Protein AF-W1F6K5-F1 (afdb_monomer)

Organism: NCBI:txid1432555

Radius of gyration: 27.91 Å; Cα contacts (8 Å, |Δi|>4): 111; chains: 1; bounding box: 57×44×96 Å

Secondary structure (DSSP, 8-state):
---SSSSSSTTTTTGGG-----PPPPEEEEEESSHHHHHHHHHHHHHHHHTT--EEEEEEEESHHHHHHHHHTTS-SB----GGGHHHHTT-TT-HHHHHHHHHHHHHHHHHHHHHHHHHHHTTS--

Solvent-accessible surface area (backbone atoms only — not comparable to full-atom values): 7521 Å² total; per-residue (Å²): 133,90,79,86,73,70,73,70,64,67,61,61,69,68,64,73,72,73,66,79,79,78,72,77,75,58,46,26,38,22,15,33,57,50,72,63,27,42,51,55,25,50,52,54,48,52,58,37,49,75,69,71,43,57,67,39,90,39,55,41,69,26,54,70,70,55,47,53,48,30,44,77,72,64,73,25,75,45,62,80,79,64,76,77,54,49,33,68,76,71,71,44,72,81,39,64,67,59,54,50,51,53,50,52,52,51,51,54,46,47,57,53,51,52,52,47,51,52,57,56,53,57,68,62,69,79,114

pLDDT: mean 80.38, std 17.85, range [43.38, 98.31]

Foldseek 3Di:
DDDPPPVVVPVVVVVVVPDPPPDDDAAEQEFALDPVQQVVSVVVVVVCVVVVGHHDYHYNVHHPVRVVVCCVVVVHVDGDDDPLCVCVVVVVVVPPVSVVVVVVVVVVCCVVVVVVVVVVVVVVVVD

InterPro domains:
  IPR007210 ABC-type glycine betaine transport system, substrate-binding domain [PF04069] (26-103)

Sequence (127 aa):
MPLLKLWAGSLVMLAAVSLPLQAASPVKVGSKIDTEGALLGNIILQVLESHGVPTVNKVQLGTTPVVRGAITSGELDIYPEYTGNGAFFFKDENDAAWKKRAARLRESQKARFGAQQVNLADARACK

Mean predicted aligned error: 13.29 Å

Nearest PDB structures (foldseek):
  4wep-assembly1_A  TM=8.498E-01  e=1.727E-10  Escherichia coli str. K-12 substr. MG1655
  4nd9-assembly1_A  TM=8.733E-01  e=2.274E-07  Agrobacterium fabrum str. C58
  5teu-assembly1_A  TM=7.755E-01  e=5.194E-08  Brucella abortus 2308
  5uve-assembly4_E  TM=7.867E-01  e=2.601E-07  Brucella abortus 2308
  4yrc-assembly1_A  TM=4.752E-01  e=5.054E+00  Trypanosoma cruzi strain CL Brener

Structure (mmCIF, N/CA/C/O backbone):
data_AF-W1F6K5-F1
#
_entry.id   AF-W1F6K5-F1
#
loop_
_atom_site.group_PDB
_atom_site.id
_atom_site.type_symbol
_atom_site.label_atom_id
_atom_site.label_alt_id
_atom_site.label_comp_id
_atom_site.label_asym_id
_atom_site.label_entity_id
_atom_site.label_seq_id
_atom_site.pdbx_PDB_ins_code
_atom_site.Cartn_x
_atom_site.Cartn_y
_atom_site.Cartn_z
_atom_site.occupancy
_atom_site.B_iso_or_equiv
_atom_site.auth_seq_id
_atom_site.auth_comp_id
_atom_site.auth_asym_id
_atom_site.auth_atom_id
_atom_site.pdbx_PDB_model_num
ATOM 1 N N . MET A 1 1 ? -38.769 -28.881 55.343 1.00 46.69 1 MET A N 1
ATOM 2 C CA . MET A 1 1 ? -39.061 -29.144 53.913 1.00 46.69 1 MET A CA 1
ATOM 3 C C . MET A 1 1 ? -38.826 -27.855 53.124 1.00 46.69 1 MET A C 1
ATOM 5 O O . MET A 1 1 ? -39.010 -26.783 53.684 1.00 46.69 1 MET A O 1
ATOM 9 N N . PRO A 1 2 ? -38.269 -27.939 51.911 1.00 49.50 2 PRO A N 1
ATOM 10 C CA . PRO A 1 2 ? -37.233 -27.035 51.415 1.00 49.50 2 PRO A CA 1
ATOM 11 C C . PRO A 1 2 ? -37.802 -25.962 50.477 1.00 49.50 2 PRO A C 1
ATOM 13 O O . PRO A 1 2 ? -37.816 -26.150 49.268 1.00 49.50 2 PRO A O 1
ATOM 16 N N . LEU A 1 3 ? -38.262 -24.828 51.011 1.00 54.72 3 LEU A N 1
ATOM 17 C CA . LEU A 1 3 ? -38.822 -23.746 50.178 1.00 54.72 3 LEU A CA 1
ATOM 18 C C . LEU A 1 3 ? -37.841 -22.608 49.848 1.00 54.72 3 LEU A C 1
ATOM 20 O O . LEU A 1 3 ? -38.162 -21.748 49.037 1.00 54.72 3 LEU A O 1
ATOM 24 N N . LEU A 1 4 ? -36.626 -22.612 50.406 1.00 50.19 4 LEU A N 1
ATOM 25 C CA . LEU A 1 4 ? -35.662 -21.512 50.227 1.00 50.19 4 LEU A CA 1
ATOM 26 C C . LEU A 1 4 ? -34.637 -21.734 49.092 1.00 50.19 4 LEU A C 1
ATOM 28 O O . LEU A 1 4 ? -33.740 -20.922 48.900 1.00 50.19 4 LEU A O 1
ATOM 32 N N . LYS A 1 5 ? -34.739 -22.839 48.339 1.00 50.56 5 LYS A N 1
ATOM 33 C CA . LYS A 1 5 ? -33.747 -23.243 47.316 1.00 50.56 5 LYS A CA 1
ATOM 34 C C . LYS A 1 5 ? -34.153 -22.949 45.864 1.00 50.56 5 LYS A C 1
ATOM 36 O O . LYS A 1 5 ? -33.436 -23.347 44.954 1.00 50.56 5 LYS A O 1
ATOM 41 N N . LEU A 1 6 ? -35.268 -22.250 45.633 1.00 50.34 6 LEU A N 1
ATOM 42 C CA . LEU A 1 6 ? -35.821 -22.031 44.285 1.00 50.34 6 LEU A CA 1
ATOM 43 C C . LEU A 1 6 ? -35.475 -20.674 43.647 1.00 50.34 6 LEU A C 1
ATOM 45 O O . LEU A 1 6 ? -35.648 -20.516 42.445 1.00 50.34 6 LEU A O 1
ATOM 49 N N . TRP A 1 7 ? -34.921 -19.720 44.398 1.00 53.69 7 TRP A N 1
ATOM 50 C CA . TRP A 1 7 ? -34.564 -18.392 43.867 1.00 53.69 7 TRP A CA 1
ATOM 51 C C . TRP A 1 7 ? -33.106 -18.267 43.403 1.00 53.69 7 TRP A C 1
ATOM 53 O O . TRP A 1 7 ? -32.729 -17.257 42.819 1.00 53.69 7 TRP A O 1
ATOM 63 N N . ALA A 1 8 ? -32.280 -19.295 43.614 1.00 53.06 8 ALA A N 1
ATOM 64 C CA . ALA A 1 8 ? -30.884 -19.285 43.171 1.00 53.06 8 ALA A CA 1
ATOM 65 C C . ALA A 1 8 ? -30.717 -19.662 41.685 1.00 53.06 8 ALA A C 1
ATOM 67 O O . ALA A 1 8 ? -29.707 -19.324 41.076 1.00 53.06 8 ALA A O 1
ATOM 68 N N . GLY A 1 9 ? -31.705 -20.340 41.084 1.00 49.53 9 GLY A N 1
ATOM 69 C CA . GLY A 1 9 ? -31.621 -20.809 39.695 1.00 49.53 9 GLY A CA 1
ATOM 70 C C . GLY A 1 9 ? -31.883 -19.724 38.647 1.00 49.53 9 GLY A C 1
ATOM 71 O O . GLY A 1 9 ? -31.315 -19.771 37.560 1.00 49.53 9 GLY A O 1
ATOM 72 N N . SER A 1 10 ? -32.702 -18.716 38.972 1.00 54.66 10 SER A N 1
ATOM 73 C CA . SER A 1 10 ? -33.125 -17.705 37.992 1.00 54.66 10 SER A CA 1
ATOM 74 C C . SER A 1 10 ? -32.089 -16.600 37.759 1.00 54.66 10 SER A C 1
ATOM 76 O O . SER A 1 10 ? -32.118 -15.959 36.713 1.00 54.66 10 SER A O 1
ATOM 78 N N . LEU A 1 11 ? -31.153 -16.387 38.693 1.00 54.28 11 LEU A N 1
ATOM 79 C CA . LEU A 1 11 ? -30.119 -15.352 38.554 1.00 54.28 11 LEU A CA 1
ATOM 80 C C . LEU A 1 11 ? -28.962 -15.786 37.636 1.00 54.28 11 LEU A C 1
ATOM 82 O O . LEU A 1 11 ? -28.303 -14.947 37.031 1.00 54.28 11 LEU A O 1
ATOM 86 N N . VAL A 1 12 ? -28.737 -17.096 37.491 1.00 54.84 12 VAL A N 1
ATOM 87 C CA . VAL A 1 12 ? -27.657 -17.642 36.649 1.00 54.84 12 VAL A CA 1
ATOM 88 C C . VAL A 1 12 ? -28.012 -17.564 35.157 1.00 54.84 12 VAL A C 1
ATOM 90 O O . VAL A 1 12 ? -27.130 -17.368 34.327 1.00 54.84 12 VAL A O 1
ATOM 93 N N . MET A 1 13 ? -29.302 -17.618 34.805 1.00 53.00 13 MET A N 1
ATOM 94 C CA . MET A 1 13 ? -29.772 -17.512 33.413 1.00 53.00 13 MET A CA 1
ATOM 95 C C . MET A 1 13 ? -29.698 -16.086 32.837 1.00 53.00 13 MET A C 1
ATOM 97 O O . MET A 1 13 ? -29.622 -15.930 31.622 1.00 53.00 13 MET A O 1
ATOM 101 N N . LEU A 1 14 ? -29.655 -15.044 33.678 1.00 52.75 14 LEU A N 1
ATOM 102 C CA . LEU A 1 14 ? -29.530 -13.653 33.217 1.00 52.75 14 LEU A CA 1
ATOM 103 C C . LEU A 1 14 ? -28.067 -13.216 32.998 1.00 52.75 14 LEU A C 1
ATOM 105 O O . LEU A 1 14 ? -27.814 -12.226 32.320 1.00 52.75 14 LEU A O 1
ATOM 109 N N . ALA A 1 15 ? -27.094 -13.965 33.528 1.00 55.19 15 ALA A N 1
ATOM 110 C CA . ALA A 1 15 ? -25.668 -13.662 33.378 1.00 55.19 15 ALA A CA 1
ATOM 111 C C . ALA A 1 15 ? -25.054 -14.195 32.065 1.00 55.19 15 ALA A C 1
ATOM 113 O O . ALA A 1 15 ? -23.946 -13.804 31.705 1.00 55.19 15 ALA A O 1
ATOM 114 N N . ALA A 1 16 ? -25.761 -15.061 31.331 1.00 55.44 16 ALA A N 1
ATOM 115 C CA . ALA A 1 16 ? -25.254 -15.690 30.106 1.00 55.44 16 ALA A CA 1
ATOM 116 C C . ALA A 1 16 ? -25.406 -14.828 28.833 1.00 55.44 16 ALA A C 1
ATOM 118 O O . ALA A 1 16 ? -24.920 -15.221 27.775 1.00 55.44 16 ALA A O 1
ATOM 119 N N . VAL A 1 17 ? -26.059 -13.662 28.910 1.00 59.56 17 VAL A N 1
ATOM 120 C CA . VAL A 1 17 ? -26.311 -12.787 27.742 1.00 59.56 17 VAL A CA 1
ATOM 121 C C . VAL A 1 17 ? -25.264 -11.670 27.603 1.00 59.56 17 VAL A C 1
ATOM 123 O O . VAL A 1 17 ? -25.200 -10.997 26.580 1.00 59.56 17 VAL A O 1
ATOM 126 N N . SER A 1 18 ? -24.369 -11.504 28.578 1.00 61.09 18 SER A N 1
ATOM 127 C CA . SER A 1 18 ? -23.339 -10.455 28.568 1.00 61.09 18 SER A CA 1
ATOM 128 C C . SER A 1 18 ? -22.034 -10.907 27.904 1.00 61.09 18 SER A C 1
ATOM 130 O O . SER A 1 18 ? -20.952 -10.679 28.443 1.00 61.09 18 SER A O 1
ATOM 132 N N . LEU A 1 19 ? -22.108 -11.562 26.742 1.00 64.06 19 LEU A N 1
ATOM 133 C CA . LEU A 1 19 ? -20.924 -11.688 25.893 1.00 64.06 19 LEU A CA 1
ATOM 134 C C . LEU A 1 19 ? -20.620 -10.292 25.331 1.00 64.06 19 LEU A C 1
ATOM 136 O O . LEU A 1 19 ? -21.486 -9.723 24.661 1.00 64.06 19 LEU A O 1
ATOM 140 N 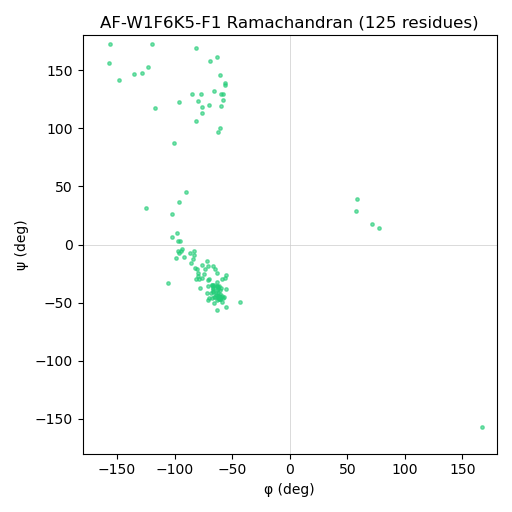N . PRO A 1 20 ? -19.436 -9.705 25.591 1.00 57.72 20 PRO A N 1
ATOM 141 C CA . PRO A 1 20 ? -19.056 -8.481 24.914 1.00 57.72 20 PRO A CA 1
ATOM 142 C C . PRO A 1 20 ? -19.038 -8.780 23.416 1.00 57.72 20 PRO A C 1
ATOM 144 O O . PRO A 1 20 ? -18.305 -9.651 22.947 1.00 57.72 20 PRO A O 1
ATOM 147 N N . LEU A 1 21 ? -19.881 -8.075 22.665 1.00 60.56 21 LEU A N 1
ATOM 148 C CA . LEU A 1 21 ? -19.794 -8.034 21.217 1.00 60.56 21 LEU A CA 1
ATOM 149 C C . LEU A 1 21 ? -18.416 -7.444 20.896 1.00 60.56 21 LEU A C 1
ATOM 151 O O . LEU A 1 21 ? -18.205 -6.243 21.056 1.00 60.56 21 LEU A O 1
ATOM 155 N N . GLN A 1 22 ? -17.452 -8.300 20.553 1.00 60.22 22 GLN A N 1
ATOM 156 C CA . GLN A 1 22 ? -16.100 -7.885 20.202 1.00 60.22 22 GLN A CA 1
ATOM 157 C C . GLN A 1 22 ? -16.210 -7.012 18.946 1.00 60.22 22 GLN A C 1
ATOM 159 O O . GLN A 1 22 ? -16.341 -7.525 17.835 1.00 60.22 22 GLN A O 1
ATOM 164 N N . ALA A 1 23 ? -16.238 -5.689 19.123 1.00 65.75 23 ALA A N 1
ATOM 165 C CA . ALA A 1 23 ? -16.222 -4.759 18.006 1.00 65.75 23 ALA A CA 1
ATOM 166 C C . ALA A 1 23 ? -14.956 -5.041 17.190 1.00 65.75 23 ALA A C 1
ATOM 168 O O . ALA A 1 23 ? -13.854 -5.072 17.743 1.00 65.75 23 ALA A O 1
ATOM 169 N N . ALA A 1 24 ? -15.124 -5.317 15.896 1.00 71.25 24 ALA A N 1
ATOM 170 C CA . ALA A 1 24 ? -14.001 -5.592 15.015 1.00 71.25 24 ALA A CA 1
ATOM 171 C C . ALA A 1 24 ? -13.042 -4.395 15.033 1.00 71.25 24 ALA A C 1
ATOM 173 O O . ALA A 1 24 ? -13.465 -3.248 14.869 1.00 71.25 24 ALA A O 1
ATOM 174 N N . SER A 1 25 ? -11.756 -4.665 15.261 1.00 86.62 25 SER A N 1
ATOM 175 C CA . SER A 1 25 ? -10.723 -3.634 15.227 1.00 86.62 25 SER A CA 1
ATOM 176 C C . SER A 1 25 ? -10.736 -2.922 13.868 1.00 86.62 25 SER A C 1
ATOM 178 O O . SER A 1 25 ? -10.860 -3.599 12.844 1.00 86.62 25 SER A O 1
ATOM 180 N N . PRO A 1 26 ? -10.582 -1.587 13.830 1.00 93.81 26 PRO A N 1
ATOM 181 C CA . PRO A 1 26 ? -10.512 -0.851 12.576 1.00 93.81 26 PRO A CA 1
ATOM 182 C C . PRO A 1 26 ? -9.397 -1.359 11.654 1.00 93.81 26 PRO A C 1
ATOM 184 O O . PRO A 1 26 ? -8.271 -1.585 12.103 1.00 93.81 26 PRO A O 1
ATOM 187 N N . VAL A 1 27 ? -9.698 -1.483 10.362 1.00 96.38 27 VAL A N 1
ATOM 188 C CA . VAL A 1 27 ? -8.758 -1.918 9.322 1.00 96.38 27 VAL A CA 1
ATOM 189 C C . VAL A 1 27 ? -7.802 -0.774 8.980 1.00 96.38 27 VAL A C 1
ATOM 191 O O . VAL A 1 27 ? -8.222 0.279 8.500 1.00 96.38 27 VAL A O 1
ATOM 194 N N . LYS A 1 28 ? -6.498 -0.963 9.192 1.00 97.19 28 LYS A N 1
ATOM 195 C CA . LYS A 1 28 ? -5.455 0.021 8.860 1.00 97.19 28 LYS A CA 1
ATOM 196 C C . LYS A 1 28 ? -5.115 -0.078 7.373 1.00 97.19 28 LYS A C 1
ATOM 198 O O . LYS A 1 28 ? -4.430 -1.013 6.947 1.00 97.19 28 LYS A O 1
ATOM 203 N N . VAL A 1 29 ? -5.573 0.900 6.598 1.00 97.88 29 VAL A N 1
ATOM 204 C CA . VAL A 1 29 ? -5.366 0.974 5.147 1.00 97.88 29 VAL A CA 1
ATOM 205 C C . VAL A 1 29 ? -4.174 1.872 4.849 1.00 97.88 29 VAL A C 1
ATOM 207 O O . VAL A 1 29 ? -4.161 3.036 5.244 1.00 97.88 29 VAL A O 1
ATOM 210 N N . GLY A 1 30 ? -3.179 1.340 4.145 1.00 97.25 30 GLY A N 1
ATOM 211 C CA . GLY A 1 30 ? -1.960 2.059 3.789 1.00 97.25 30 GLY A CA 1
ATOM 212 C C . GLY A 1 30 ? -1.734 2.181 2.291 1.00 97.25 30 GLY A C 1
ATOM 213 O O . GLY A 1 30 ? -2.417 1.562 1.477 1.00 97.25 30 GLY A O 1
ATOM 214 N N . SER A 1 31 ? -0.719 2.960 1.922 1.00 97.31 31 SER A N 1
ATOM 215 C CA . SER A 1 31 ? -0.189 2.992 0.559 1.00 97.31 31 SER A CA 1
ATOM 216 C C . SER A 1 31 ? 1.259 3.463 0.525 1.00 97.31 31 SER A C 1
ATOM 218 O O . SER A 1 31 ? 1.806 3.952 1.518 1.00 97.31 31 SER A O 1
ATOM 220 N N . LYS A 1 32 ? 1.857 3.368 -0.662 1.00 96.25 32 LYS A N 1
ATOM 221 C CA . LYS A 1 32 ? 3.098 4.075 -0.975 1.00 96.25 32 LYS A CA 1
ATOM 222 C C . LYS A 1 32 ? 2.864 5.584 -1.061 1.00 96.25 32 LYS A C 1
ATOM 224 O O . LYS A 1 32 ? 1.731 6.021 -1.265 1.00 96.25 32 LYS A O 1
ATOM 229 N N . ILE A 1 33 ? 3.937 6.356 -0.888 1.00 96.00 33 ILE A N 1
ATOM 230 C CA . ILE A 1 33 ? 3.930 7.830 -0.904 1.00 96.00 33 ILE A CA 1
ATOM 231 C C . ILE A 1 33 ? 3.706 8.436 -2.300 1.00 96.00 33 ILE A C 1
ATOM 233 O O . ILE A 1 33 ? 3.346 9.606 -2.412 1.00 96.00 33 ILE A O 1
ATOM 237 N N . ASP A 1 34 ? 3.915 7.655 -3.360 1.00 95.06 34 ASP A N 1
ATOM 238 C CA . ASP A 1 34 ? 3.689 8.086 -4.739 1.00 95.06 34 ASP A CA 1
ATOM 239 C C . ASP A 1 34 ? 2.212 8.437 -5.024 1.00 95.06 34 ASP A C 1
ATOM 241 O O . ASP A 1 34 ? 1.292 8.087 -4.281 1.00 95.06 34 ASP A O 1
ATOM 245 N N . THR A 1 35 ? 1.980 9.187 -6.106 1.00 96.00 35 THR A N 1
ATOM 246 C CA . THR A 1 35 ? 0.643 9.685 -6.476 1.00 96.00 35 THR A CA 1
ATOM 247 C C . THR A 1 35 ? -0.343 8.552 -6.761 1.00 96.00 35 THR A C 1
ATOM 249 O O . THR A 1 35 ? -1.519 8.657 -6.417 1.00 96.00 35 THR A O 1
ATOM 252 N N . GLU A 1 36 ? 0.123 7.458 -7.366 1.00 96.19 36 GLU A N 1
ATOM 253 C CA . GLU A 1 36 ? -0.716 6.285 -7.617 1.00 96.19 36 GLU A CA 1
ATOM 254 C C . GLU A 1 36 ? -1.092 5.586 -6.307 1.00 96.19 36 GLU A C 1
ATOM 256 O O . GLU A 1 36 ? -2.252 5.238 -6.108 1.00 96.19 36 GLU A O 1
ATOM 261 N N . GLY A 1 37 ? -0.149 5.452 -5.375 1.00 95.00 37 GLY A N 1
ATOM 262 C CA . GLY A 1 37 ? -0.386 4.946 -4.034 1.00 95.00 37 GLY A CA 1
ATOM 263 C C . GLY A 1 37 ? -1.439 5.770 -3.305 1.00 95.00 37 GLY A C 1
ATOM 264 O O . GLY A 1 37 ? -2.369 5.191 -2.747 1.00 95.00 37 GLY A O 1
ATOM 265 N N . ALA A 1 38 ? -1.354 7.100 -3.371 1.00 95.88 38 ALA A N 1
ATOM 266 C CA . ALA A 1 38 ? -2.372 7.987 -2.813 1.00 95.88 38 ALA A CA 1
ATOM 267 C C . ALA A 1 38 ? -3.760 7.725 -3.422 1.00 95.88 38 ALA A C 1
ATOM 269 O O . ALA A 1 38 ? -4.747 7.603 -2.695 1.00 95.88 38 ALA A O 1
ATOM 270 N N . LEU A 1 39 ? -3.841 7.599 -4.750 1.00 97.81 39 LEU A N 1
ATOM 271 C CA . LEU A 1 39 ? -5.091 7.321 -5.456 1.00 97.81 39 LEU A CA 1
ATOM 272 C C . LEU A 1 39 ? -5.677 5.958 -5.060 1.00 97.81 39 LEU A C 1
ATOM 274 O O . LEU A 1 39 ? -6.816 5.880 -4.602 1.00 97.81 39 LEU A O 1
ATOM 278 N N . LEU A 1 40 ? -4.900 4.885 -5.212 1.00 98.00 40 LEU A N 1
ATOM 279 C CA . LEU A 1 40 ? -5.347 3.516 -4.955 1.00 98.00 40 LEU A CA 1
ATOM 280 C C . LEU A 1 40 ? -5.651 3.280 -3.470 1.00 98.00 40 LEU A C 1
ATOM 282 O O . LEU A 1 40 ? -6.619 2.597 -3.146 1.00 98.00 40 LEU A O 1
ATOM 286 N N . GLY A 1 41 ? -4.869 3.875 -2.567 1.00 97.12 41 GLY A N 1
ATOM 287 C CA . GLY A 1 41 ? -5.118 3.824 -1.127 1.00 97.12 41 GLY A CA 1
ATOM 288 C C . GLY A 1 41 ? -6.457 4.459 -0.748 1.00 97.12 41 GLY A C 1
ATOM 289 O O . GLY A 1 41 ? -7.229 3.862 0.001 1.00 97.12 41 GLY A O 1
ATOM 290 N N . ASN A 1 42 ? -6.779 5.623 -1.324 1.00 97.88 42 ASN A N 1
ATOM 291 C CA . ASN A 1 42 ? -8.071 6.279 -1.107 1.00 97.88 42 ASN A CA 1
ATOM 292 C C . ASN A 1 42 ? -9.247 5.498 -1.710 1.00 97.88 42 ASN A C 1
ATOM 294 O O . ASN A 1 42 ? -10.316 5.469 -1.106 1.00 97.88 42 ASN A O 1
ATOM 298 N N . ILE A 1 43 ? -9.061 4.827 -2.852 1.00 98.31 43 ILE A N 1
ATOM 299 C CA . ILE A 1 43 ? -10.089 3.933 -3.410 1.00 98.31 43 ILE A CA 1
ATOM 300 C C . ILE A 1 43 ? -10.403 2.804 -2.421 1.00 98.31 43 ILE A C 1
ATOM 302 O O . ILE A 1 43 ? -11.569 2.539 -2.146 1.00 98.31 43 ILE A O 1
ATOM 306 N N . ILE A 1 44 ? -9.378 2.159 -1.855 1.00 97.75 44 ILE A N 1
ATOM 307 C CA . ILE A 1 44 ? -9.565 1.071 -0.883 1.00 97.75 44 ILE A CA 1
ATOM 308 C C . ILE A 1 44 ? -10.282 1.578 0.374 1.00 97.75 44 ILE A C 1
ATOM 310 O O . ILE A 1 44 ? -11.221 0.928 0.831 1.00 97.75 44 ILE A O 1
ATOM 314 N N . LEU A 1 45 ? -9.879 2.739 0.905 1.00 97.19 45 LEU A N 1
ATOM 315 C CA . LEU A 1 45 ? -10.547 3.374 2.046 1.00 97.19 45 LEU A CA 1
ATOM 316 C C . LEU A 1 45 ? -12.036 3.592 1.782 1.00 97.19 45 LEU A C 1
ATOM 318 O O . LEU A 1 45 ? -12.862 3.104 2.546 1.00 97.19 45 LEU A O 1
ATOM 322 N N . GLN A 1 46 ? -12.372 4.249 0.672 1.00 97.75 46 GLN A N 1
ATOM 323 C CA . GLN A 1 46 ? -13.759 4.567 0.333 1.00 97.75 46 GLN A CA 1
ATOM 324 C C . GLN A 1 46 ? -14.609 3.309 0.141 1.00 97.75 46 GLN A C 1
ATOM 326 O O . GLN A 1 46 ? -15.761 3.280 0.564 1.00 97.75 46 GLN A O 1
ATOM 331 N N . VAL A 1 47 ? -14.048 2.255 -0.458 1.00 98.19 47 VAL A N 1
ATOM 332 C CA . VAL A 1 47 ? -14.749 0.973 -0.623 1.00 98.19 47 VAL A CA 1
ATOM 333 C C . VAL A 1 47 ? -15.007 0.301 0.727 1.00 98.19 47 VAL A C 1
ATOM 335 O O . VAL A 1 47 ? -16.085 -0.249 0.933 1.00 98.19 47 VAL A O 1
ATOM 338 N N . LEU A 1 48 ? -14.053 0.327 1.658 1.00 96.94 48 LEU A N 1
ATOM 339 C CA . LEU A 1 48 ? -14.244 -0.245 2.995 1.00 96.94 48 LEU A CA 1
ATOM 340 C C . LEU A 1 48 ? -15.281 0.553 3.797 1.00 96.94 48 LEU A C 1
ATOM 342 O O . LEU A 1 48 ? -16.213 -0.024 4.362 1.00 96.94 48 LEU A O 1
ATOM 346 N N . GLU A 1 49 ? -15.165 1.879 3.776 1.00 95.88 49 GLU A N 1
ATOM 347 C CA . GLU A 1 49 ? -16.074 2.798 4.462 1.00 95.88 49 GLU A CA 1
ATOM 348 C C . GLU A 1 49 ? -17.503 2.700 3.916 1.00 95.88 49 GLU A C 1
ATOM 350 O O . GLU A 1 49 ? -18.457 2.676 4.695 1.00 95.88 49 GLU A O 1
ATOM 355 N N . SER A 1 50 ? -17.677 2.541 2.597 1.00 97.12 50 SER A N 1
ATOM 356 C CA . SER A 1 50 ? -19.004 2.378 1.989 1.00 97.12 50 SER A CA 1
ATOM 357 C C . SER A 1 50 ? -19.712 1.089 2.415 1.00 97.12 50 SER A C 1
ATOM 359 O O . SER A 1 50 ? -20.931 0.998 2.298 1.00 97.12 50 SER A O 1
ATOM 361 N N . HIS A 1 51 ? -18.966 0.090 2.893 1.00 95.94 51 HIS A N 1
ATOM 362 C CA . HIS A 1 51 ? -19.504 -1.166 3.420 1.00 95.94 51 HIS A CA 1
ATOM 363 C C . HIS A 1 51 ? -19.611 -1.166 4.955 1.00 95.94 51 HIS A C 1
ATOM 365 O O . HIS A 1 51 ? -19.877 -2.209 5.551 1.00 95.94 51 HIS A O 1
ATOM 371 N N . GLY A 1 52 ? -19.412 -0.014 5.608 1.00 93.75 52 GLY A N 1
ATOM 372 C CA . GLY A 1 52 ? -19.497 0.118 7.064 1.00 93.75 52 GLY A CA 1
ATOM 373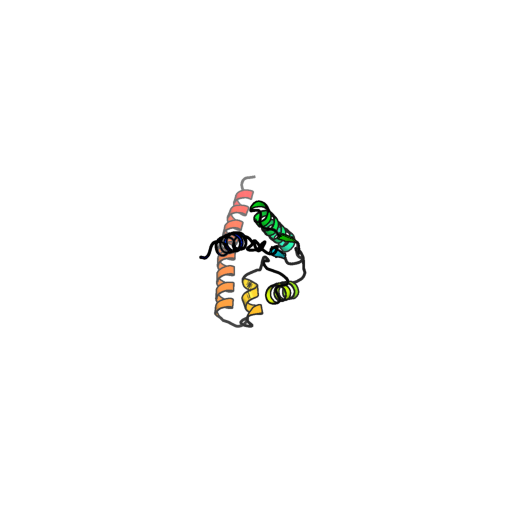 C C . GLY A 1 52 ? -18.334 -0.532 7.816 1.00 93.75 52 GLY A C 1
ATOM 374 O O . GLY A 1 52 ? -18.451 -0.781 9.016 1.00 93.75 52 GLY A O 1
ATOM 375 N N . VAL A 1 53 ? -17.221 -0.826 7.135 1.00 95.12 53 VAL A N 1
ATOM 376 C CA . VAL A 1 53 ? -16.017 -1.347 7.786 1.00 95.12 53 VAL A CA 1
ATOM 377 C C . VAL A 1 53 ? -15.274 -0.176 8.434 1.00 95.12 53 VAL A C 1
ATOM 379 O O . VAL A 1 53 ? -14.925 0.771 7.729 1.00 95.12 53 VAL A O 1
ATOM 382 N N . PRO A 1 54 ? -15.004 -0.206 9.751 1.00 95.19 54 PRO A N 1
ATOM 383 C CA . PRO A 1 54 ? -14.213 0.835 10.392 1.00 95.19 54 PRO A CA 1
ATOM 384 C C . PRO A 1 54 ? -12.778 0.798 9.858 1.00 95.19 54 PRO A C 1
ATOM 386 O O . PRO A 1 54 ? -12.155 -0.263 9.813 1.00 95.19 54 PRO A O 1
ATOM 389 N N . THR A 1 55 ? -12.239 1.952 9.480 1.00 96.62 55 THR A N 1
ATOM 390 C CA . THR A 1 55 ? -10.910 2.090 8.872 1.00 96.62 55 THR A CA 1
ATOM 391 C C . THR A 1 55 ? -10.018 3.042 9.669 1.00 96.62 55 THR A C 1
ATOM 393 O O . THR A 1 55 ? -10.479 3.960 10.346 1.00 96.62 55 THR A O 1
ATOM 396 N N . VAL A 1 56 ? -8.705 2.830 9.583 1.00 97.25 56 VAL A N 1
ATOM 397 C CA . VAL A 1 56 ? -7.677 3.791 9.998 1.00 97.25 56 VAL A CA 1
ATOM 398 C C . VAL A 1 56 ? -6.882 4.166 8.759 1.00 97.25 56 VAL A C 1
ATOM 400 O O . VAL A 1 56 ? -6.235 3.317 8.142 1.00 97.25 56 VAL A O 1
ATOM 403 N N . ASN A 1 57 ? -6.925 5.446 8.402 1.00 97.19 57 ASN A N 1
ATOM 404 C CA . ASN A 1 57 ? -6.221 5.971 7.244 1.00 97.19 57 ASN A CA 1
ATOM 405 C C . ASN A 1 57 ? -4.719 6.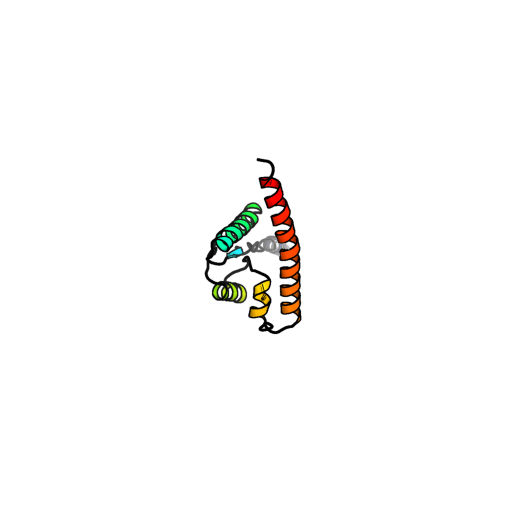122 7.544 1.00 97.19 57 ASN A C 1
ATOM 407 O O . ASN A 1 57 ? -4.313 6.950 8.358 1.00 97.19 57 ASN A O 1
ATOM 411 N N . LYS A 1 58 ? -3.901 5.314 6.866 1.00 96.94 58 LYS A N 1
ATOM 412 C CA . LYS A 1 58 ? -2.433 5.392 6.821 1.00 96.94 58 LYS A CA 1
ATOM 413 C C . LYS A 1 58 ? -1.931 5.494 5.373 1.00 96.94 58 LYS A C 1
ATOM 415 O O . LYS A 1 58 ? -0.874 4.962 5.028 1.00 96.94 58 LYS A O 1
ATOM 420 N N . VAL A 1 59 ? -2.712 6.117 4.49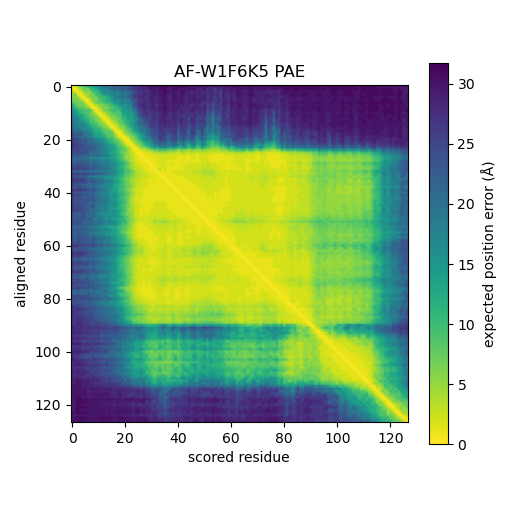3 1.00 96.38 59 VAL A N 1
ATOM 421 C CA . VAL A 1 59 ? -2.336 6.351 3.092 1.00 96.38 59 VAL A CA 1
ATOM 422 C C . VAL A 1 59 ? -1.069 7.212 3.029 1.00 96.38 59 VAL A C 1
ATOM 424 O O . VAL A 1 59 ? -0.829 8.059 3.884 1.00 96.38 59 VAL A O 1
ATOM 427 N N . GLN A 1 60 ? -0.234 6.951 2.024 1.00 95.06 60 GLN A N 1
ATOM 428 C CA . GLN A 1 60 ? 1.077 7.568 1.806 1.00 95.06 60 GLN A CA 1
ATOM 429 C C . GLN A 1 60 ? 2.070 7.382 2.966 1.00 95.06 60 GLN A C 1
ATOM 431 O O . GLN A 1 60 ? 2.869 8.267 3.260 1.00 95.06 60 GLN A O 1
ATOM 436 N N . LEU A 1 61 ? 2.074 6.196 3.586 1.00 94.81 61 LEU A N 1
ATOM 437 C CA . LEU A 1 61 ? 2.926 5.878 4.738 1.00 94.81 61 LEU A CA 1
ATOM 438 C C . LEU A 1 61 ? 4.432 5.973 4.433 1.00 94.81 61 LEU A C 1
ATOM 440 O O . LEU A 1 61 ? 5.216 6.348 5.301 1.00 94.81 61 LEU A O 1
ATOM 444 N N . GLY A 1 62 ? 4.861 5.605 3.222 1.00 94.19 62 GLY A N 1
ATOM 445 C CA . GLY A 1 62 ? 6.277 5.660 2.861 1.00 94.19 62 GLY A CA 1
ATOM 446 C C . GLY A 1 62 ? 6.631 4.930 1.570 1.00 94.19 62 GLY A C 1
ATOM 447 O O . GLY A 1 62 ? 5.798 4.725 0.690 1.00 94.19 62 GLY A O 1
ATOM 448 N N . THR A 1 63 ? 7.899 4.549 1.437 1.00 94.19 63 THR A N 1
ATOM 449 C CA . THR A 1 63 ? 8.406 3.770 0.297 1.00 94.19 63 THR A CA 1
ATOM 450 C C . THR A 1 63 ? 8.121 2.272 0.469 1.00 94.19 63 THR A C 1
ATOM 452 O O . THR A 1 63 ? 7.754 1.816 1.551 1.00 94.19 63 THR A O 1
ATOM 455 N N . THR A 1 64 ? 8.325 1.476 -0.587 1.00 92.06 64 THR A N 1
ATOM 456 C CA . THR A 1 64 ? 8.114 0.014 -0.580 1.00 92.06 64 THR A CA 1
ATOM 457 C C . THR A 1 64 ? 8.648 -0.717 0.671 1.00 92.06 64 THR A C 1
ATOM 459 O O . THR A 1 64 ? 7.871 -1.468 1.256 1.00 92.06 64 THR A O 1
ATOM 462 N N . PRO A 1 65 ? 9.903 -0.531 1.141 1.00 93.25 65 PRO A N 1
ATOM 463 C CA . PRO A 1 65 ? 10.390 -1.236 2.333 1.00 93.25 65 PRO A CA 1
ATOM 464 C C . PRO A 1 65 ? 9.667 -0.827 3.623 1.00 93.25 65 PRO A C 1
ATOM 466 O O . PRO A 1 65 ? 9.427 -1.682 4.471 1.00 93.25 65 PRO A O 1
ATOM 469 N N . VAL A 1 66 ? 9.275 0.445 3.756 1.00 94.69 66 VAL A N 1
ATOM 470 C CA . VAL A 1 66 ? 8.528 0.947 4.923 1.00 94.69 66 VAL A CA 1
ATOM 471 C C . VAL A 1 66 ? 7.151 0.296 4.979 1.00 94.69 66 VAL A C 1
ATOM 473 O O . VAL A 1 66 ? 6.771 -0.284 5.993 1.00 94.69 66 VAL A O 1
ATOM 476 N N . VAL A 1 67 ? 6.425 0.328 3.860 1.00 95.25 67 VAL A N 1
ATOM 477 C CA . VAL A 1 67 ? 5.072 -0.236 3.772 1.00 95.25 67 VAL A CA 1
ATOM 478 C C . VAL A 1 67 ? 5.102 -1.761 3.911 1.00 95.25 67 VAL A C 1
ATOM 480 O O . VAL A 1 67 ? 4.260 -2.335 4.601 1.00 95.25 67 VAL A O 1
ATOM 483 N N . ARG A 1 68 ? 6.112 -2.425 3.328 1.00 95.12 68 ARG A N 1
ATOM 484 C CA . ARG A 1 68 ? 6.309 -3.871 3.475 1.00 95.12 68 ARG A CA 1
ATOM 485 C C . ARG A 1 68 ? 6.601 -4.259 4.924 1.00 95.12 68 ARG A C 1
ATOM 487 O O . ARG A 1 68 ? 6.023 -5.228 5.402 1.00 95.12 68 ARG A O 1
ATOM 494 N N . GLY A 1 69 ? 7.455 -3.502 5.614 1.00 95.81 69 GLY A N 1
ATOM 495 C CA . GLY A 1 69 ? 7.719 -3.692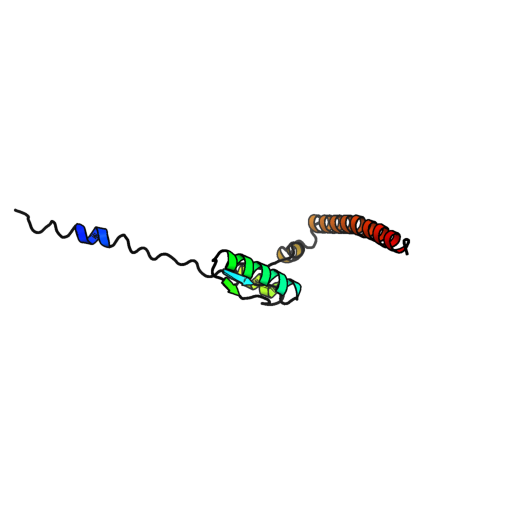 7.039 1.00 95.81 69 GLY A CA 1
ATOM 496 C C . GLY A 1 69 ? 6.443 -3.548 7.867 1.00 95.81 69 GLY A C 1
ATOM 497 O O . GLY A 1 69 ? 6.106 -4.458 8.623 1.00 95.81 69 GLY A O 1
ATOM 498 N N . ALA A 1 70 ? 5.689 -2.471 7.632 1.00 96.31 70 ALA A N 1
ATOM 499 C CA . ALA A 1 70 ? 4.459 -2.162 8.354 1.00 96.31 70 ALA A CA 1
ATOM 500 C C . ALA A 1 70 ? 3.370 -3.238 8.202 1.00 96.31 70 ALA A C 1
ATOM 502 O O . ALA A 1 70 ? 2.700 -3.562 9.180 1.00 96.31 70 ALA A O 1
ATOM 503 N N . ILE A 1 71 ? 3.192 -3.839 7.017 1.00 96.31 71 ILE A N 1
ATOM 504 C CA . ILE A 1 71 ? 2.227 -4.946 6.881 1.00 96.31 71 ILE A CA 1
ATOM 505 C C . ILE A 1 71 ? 2.716 -6.222 7.581 1.00 96.31 71 ILE A C 1
ATOM 507 O O . ILE A 1 71 ? 1.921 -6.943 8.174 1.00 96.31 71 ILE A O 1
ATOM 511 N N . THR A 1 72 ? 4.023 -6.508 7.560 1.00 95.31 72 THR A N 1
ATOM 512 C CA . THR A 1 72 ? 4.569 -7.713 8.210 1.00 95.31 72 THR A CA 1
ATOM 513 C C . THR A 1 72 ? 4.627 -7.604 9.733 1.00 95.31 72 THR A C 1
ATOM 515 O O . THR A 1 72 ? 4.572 -8.629 10.406 1.00 95.31 72 THR A O 1
ATOM 518 N N . SER A 1 73 ? 4.712 -6.387 10.281 1.00 96.56 73 SER A N 1
ATOM 519 C CA . SER A 1 73 ? 4.657 -6.125 11.725 1.00 96.56 73 SER A CA 1
ATOM 520 C C . SER A 1 73 ? 3.231 -5.974 12.264 1.00 96.56 73 SER A C 1
ATOM 522 O O . SER A 1 73 ? 3.046 -5.874 13.475 1.00 96.56 73 SER A O 1
ATOM 524 N N . GLY A 1 74 ? 2.218 -5.947 11.390 1.00 94.44 74 GLY A N 1
ATOM 525 C CA . GLY A 1 74 ? 0.827 -5.699 11.769 1.00 94.44 74 GLY A CA 1
ATOM 526 C C . GLY A 1 74 ? 0.507 -4.224 12.033 1.00 94.44 74 GLY A C 1
ATOM 527 O O . GLY A 1 74 ? -0.542 -3.917 12.591 1.00 94.44 74 GLY A O 1
ATOM 528 N N . GLU A 1 75 ? 1.360 -3.280 11.637 1.00 95.06 75 GLU A N 1
ATOM 529 C CA . GLU A 1 75 ? 1.044 -1.844 11.659 1.00 95.06 75 GLU A CA 1
ATOM 530 C C . GLU A 1 75 ? 0.122 -1.403 10.509 1.00 95.06 75 GLU A C 1
ATOM 532 O O . GLU A 1 75 ? -0.499 -0.335 10.599 1.00 95.06 75 GLU A O 1
ATOM 537 N N . LEU A 1 76 ? 0.020 -2.221 9.459 1.00 96.12 76 LEU A N 1
ATOM 538 C CA . LEU A 1 76 ? -0.925 -2.127 8.347 1.00 96.12 76 LEU A CA 1
ATOM 539 C C . LEU A 1 76 ? -1.641 -3.462 8.157 1.00 96.12 76 LEU A C 1
ATOM 541 O O . LEU A 1 76 ? -1.032 -4.512 8.340 1.00 96.12 76 LEU A O 1
ATOM 545 N N . ASP A 1 77 ? -2.897 -3.407 7.721 1.00 96.75 77 ASP A N 1
ATOM 546 C CA . ASP A 1 77 ? -3.672 -4.612 7.403 1.00 96.75 77 ASP A CA 1
ATOM 547 C C . ASP A 1 77 ? -3.817 -4.803 5.886 1.00 96.75 77 ASP A C 1
ATOM 549 O O . ASP A 1 77 ? -3.834 -5.931 5.397 1.00 96.75 77 ASP A O 1
ATOM 553 N N . ILE A 1 78 ? -3.888 -3.709 5.118 1.00 97.06 78 ILE A N 1
ATOM 554 C CA . ILE A 1 78 ? -4.044 -3.752 3.659 1.00 97.06 78 ILE A CA 1
ATOM 555 C C . ILE A 1 78 ? -3.354 -2.564 2.982 1.00 97.06 78 ILE A C 1
ATOM 557 O O . ILE A 1 78 ? -3.383 -1.443 3.489 1.00 97.06 78 ILE A O 1
ATOM 561 N N . TYR A 1 79 ? -2.732 -2.804 1.824 1.00 97.25 79 TYR A N 1
ATOM 562 C CA . TYR A 1 79 ? -2.185 -1.764 0.949 1.00 97.25 79 TYR A CA 1
ATOM 563 C C . TYR A 1 79 ? -2.054 -2.270 -0.504 1.00 97.25 79 TYR A C 1
ATOM 565 O O . TYR A 1 79 ? -1.944 -3.482 -0.716 1.00 97.25 79 TYR A O 1
ATOM 573 N N . PRO A 1 80 ? -2.047 -1.379 -1.513 1.00 96.88 80 PRO A N 1
ATOM 574 C CA . PRO A 1 80 ? -1.811 -1.756 -2.904 1.00 96.88 80 PRO A CA 1
ATOM 575 C C . PRO A 1 80 ? -0.319 -2.020 -3.177 1.00 96.88 80 PRO A C 1
ATOM 577 O O . PRO A 1 80 ? 0.537 -1.182 -2.884 1.00 96.88 80 PRO A O 1
ATOM 580 N N . GLU A 1 81 ? -0.001 -3.168 -3.787 1.00 95.50 81 GLU A N 1
ATOM 581 C CA . GLU A 1 81 ? 1.369 -3.557 -4.148 1.00 95.50 81 GLU A CA 1
ATOM 582 C C . GLU A 1 81 ? 1.456 -4.128 -5.568 1.00 95.50 81 GLU A C 1
ATOM 584 O O . GLU A 1 81 ? 0.556 -4.819 -6.049 1.00 95.50 81 GLU A O 1
ATOM 589 N N . TYR A 1 82 ? 2.584 -3.882 -6.231 1.00 93.31 82 TYR A N 1
ATOM 590 C CA . TYR A 1 82 ? 2.860 -4.399 -7.562 1.00 93.31 82 TYR A CA 1
ATOM 591 C C . TYR A 1 82 ? 3.438 -5.805 -7.492 1.00 93.31 82 TYR A C 1
ATOM 593 O O . TYR A 1 82 ? 4.465 -6.050 -6.859 1.00 93.31 82 TYR A O 1
ATOM 601 N N . THR A 1 83 ? 2.853 -6.719 -8.263 1.00 89.19 83 THR A N 1
ATOM 602 C CA . THR A 1 83 ? 3.283 -8.124 -8.331 1.00 89.19 83 THR A CA 1
ATOM 603 C C . THR A 1 83 ? 4.759 -8.295 -8.702 1.00 89.19 83 THR A C 1
ATOM 605 O O . THR A 1 83 ? 5.382 -9.268 -8.293 1.00 89.19 83 THR A O 1
ATOM 608 N N . GLY A 1 84 ? 5.334 -7.355 -9.466 1.00 85.62 84 GLY A N 1
ATOM 609 C CA . GLY A 1 84 ? 6.750 -7.377 -9.847 1.00 85.62 84 GLY A CA 1
ATOM 610 C C . GLY A 1 84 ? 7.711 -7.264 -8.659 1.00 85.62 84 GLY A C 1
ATOM 611 O O . GLY A 1 84 ? 8.820 -7.786 -8.735 1.00 85.62 84 GLY A O 1
ATOM 612 N N . ASN A 1 85 ? 7.274 -6.672 -7.542 1.00 86.69 85 ASN A N 1
ATOM 613 C CA . ASN A 1 85 ? 8.097 -6.573 -6.338 1.00 86.69 85 ASN A CA 1
ATOM 614 C C . ASN A 1 85 ? 8.279 -7.914 -5.613 1.00 86.69 85 ASN A C 1
ATOM 616 O O . ASN A 1 85 ? 9.185 -8.043 -4.792 1.00 86.69 85 ASN A O 1
ATOM 620 N N . GLY A 1 86 ? 7.480 -8.933 -5.956 1.00 85.88 86 GLY A N 1
ATOM 621 C CA . GLY A 1 86 ? 7.627 -10.282 -5.410 1.00 85.88 86 GLY A CA 1
ATOM 622 C C . GLY A 1 86 ? 9.030 -10.860 -5.611 1.00 85.88 86 GLY A C 1
ATOM 623 O O . GLY A 1 86 ? 9.570 -11.458 -4.686 1.00 85.88 86 GLY A O 1
ATOM 624 N N . ALA A 1 87 ? 9.664 -10.605 -6.760 1.00 85.06 87 ALA A N 1
ATOM 625 C CA . ALA A 1 87 ? 11.019 -11.087 -7.035 1.00 85.06 87 ALA A CA 1
ATOM 626 C C . ALA A 1 87 ? 12.054 -10.571 -6.013 1.00 85.06 87 ALA A C 1
ATOM 628 O O . ALA A 1 87 ? 12.925 -11.326 -5.587 1.00 85.06 87 ALA A O 1
ATOM 629 N N . PHE A 1 88 ? 11.914 -9.317 -5.566 1.00 85.12 88 PHE A N 1
ATOM 630 C CA . PHE A 1 88 ? 12.800 -8.707 -4.569 1.00 85.12 88 PHE A CA 1
ATOM 631 C C . PHE A 1 88 ? 12.474 -9.169 -3.145 1.00 85.12 88 PHE A C 1
ATOM 633 O O . PHE A 1 88 ? 13.376 -9.399 -2.343 1.00 85.12 88 PHE A O 1
ATOM 640 N N . PHE A 1 89 ? 11.190 -9.345 -2.815 1.00 85.75 89 PHE A N 1
ATOM 641 C CA . PHE A 1 89 ? 10.781 -9.781 -1.474 1.00 85.75 89 PHE A CA 1
ATOM 642 C C . PHE A 1 89 ? 11.227 -11.206 -1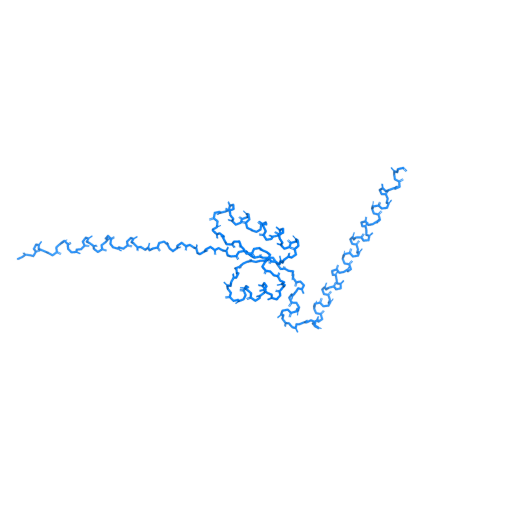.147 1.00 85.75 89 PHE A C 1
ATOM 644 O O . PHE A 1 89 ? 11.580 -11.481 -0.001 1.00 85.75 89 PHE A O 1
ATOM 651 N N . PHE A 1 90 ? 11.223 -12.095 -2.140 1.00 84.25 90 PHE A N 1
ATOM 652 C CA . PHE A 1 90 ? 11.595 -13.500 -1.966 1.00 84.25 90 PHE A CA 1
ATOM 653 C C . PHE A 1 90 ? 13.049 -13.803 -2.356 1.00 84.25 90 PHE A C 1
ATOM 655 O O . PHE A 1 90 ? 13.478 -14.940 -2.230 1.00 84.25 90 PHE A O 1
ATOM 662 N N . LYS A 1 91 ? 13.837 -12.782 -2.738 1.00 76.44 91 LYS A N 1
ATOM 663 C CA . LYS A 1 91 ? 15.247 -12.908 -3.164 1.00 76.44 91 LYS A CA 1
ATOM 664 C C . LYS A 1 91 ? 15.454 -13.850 -4.362 1.00 76.44 91 LYS A C 1
ATOM 666 O O . LYS A 1 91 ? 16.541 -14.388 -4.555 1.00 76.44 91 LYS A O 1
ATOM 671 N N . ASP A 1 92 ? 14.437 -13.963 -5.211 1.00 72.62 92 ASP A N 1
ATOM 672 C CA . ASP A 1 92 ? 14.408 -14.830 -6.394 1.00 72.62 92 ASP A CA 1
ATOM 673 C C . ASP A 1 92 ? 14.644 -14.037 -7.691 1.00 72.62 92 ASP A C 1
ATOM 675 O O . ASP A 1 92 ? 14.212 -14.422 -8.774 1.00 72.62 92 ASP A O 1
ATOM 679 N N . GLU A 1 93 ? 15.335 -12.900 -7.618 1.00 64.94 93 GLU A N 1
ATOM 680 C CA . GLU A 1 93 ? 15.540 -11.966 -8.741 1.00 64.94 93 GLU A CA 1
ATOM 681 C C . GLU A 1 93 ? 16.171 -12.628 -9.981 1.00 64.94 93 GLU A C 1
ATOM 683 O O . GLU A 1 93 ? 15.970 -12.200 -11.123 1.00 64.94 93 GLU A O 1
ATOM 688 N N . ASN A 1 94 ? 16.929 -13.703 -9.759 1.00 67.31 94 ASN A N 1
ATOM 689 C CA . ASN A 1 94 ? 17.597 -14.461 -10.806 1.00 67.31 94 ASN A CA 1
ATOM 690 C C . ASN A 1 94 ? 16.808 -15.660 -11.332 1.00 67.31 94 ASN A C 1
ATOM 692 O O . ASN A 1 94 ? 17.260 -16.265 -12.309 1.00 67.31 94 ASN A O 1
ATOM 696 N N . ASP A 1 95 ? 15.641 -15.956 -10.759 1.00 79.12 95 ASP A N 1
ATOM 697 C CA . ASP A 1 95 ? 14.782 -17.047 -11.201 1.00 79.12 95 ASP A CA 1
ATOM 698 C C . ASP A 1 95 ? 14.360 -16.840 -12.668 1.00 79.12 95 ASP A C 1
ATOM 700 O O . ASP A 1 95 ? 13.881 -15.779 -13.100 1.00 79.12 95 ASP A O 1
ATOM 704 N N . ALA A 1 96 ? 14.552 -17.890 -13.464 1.00 81.31 96 ALA A N 1
ATOM 705 C CA . ALA A 1 96 ? 14.184 -17.924 -14.869 1.00 81.31 96 ALA A CA 1
ATOM 706 C C . ALA A 1 96 ? 12.678 -17.681 -15.091 1.00 81.31 96 ALA A C 1
ATOM 708 O O . ALA A 1 96 ? 12.297 -17.121 -16.123 1.00 81.31 96 ALA A O 1
ATOM 709 N N . ALA A 1 97 ? 11.819 -18.051 -14.139 1.00 82.81 97 ALA A N 1
ATOM 710 C CA . ALA A 1 97 ? 10.380 -17.831 -14.176 1.00 82.81 97 ALA A CA 1
ATOM 711 C C . ALA A 1 97 ? 10.035 -16.335 -14.198 1.00 82.81 97 ALA A C 1
ATOM 713 O O . ALA A 1 97 ? 9.246 -15.905 -15.051 1.00 82.81 97 ALA A O 1
ATOM 714 N N . TRP A 1 98 ? 10.675 -15.524 -13.347 1.00 80.94 98 TRP A N 1
ATOM 715 C CA . TRP A 1 98 ? 10.481 -14.071 -13.334 1.00 80.94 98 TRP A CA 1
ATOM 716 C C . TRP A 1 98 ? 10.964 -13.430 -14.634 1.00 80.94 98 TRP A C 1
ATOM 718 O O . TRP A 1 98 ? 10.225 -12.661 -15.257 1.00 80.94 98 TRP A O 1
ATOM 728 N N . LYS A 1 99 ? 12.153 -13.819 -15.115 1.00 79.50 99 LYS A N 1
ATOM 729 C CA . LYS A 1 99 ? 12.719 -13.321 -16.383 1.00 79.50 99 LYS A CA 1
ATOM 730 C C . LYS A 1 99 ? 11.835 -13.676 -17.584 1.00 79.50 99 LYS A C 1
ATOM 732 O O . LYS A 1 99 ? 11.524 -12.808 -18.403 1.00 79.50 99 LYS A O 1
ATOM 737 N N . LYS A 1 100 ? 11.355 -14.922 -17.663 1.00 85.19 100 LYS A N 1
ATOM 738 C CA . LYS A 1 100 ? 10.449 -15.398 -18.723 1.00 85.19 100 LYS A CA 1
ATOM 739 C C . LYS A 1 100 ? 9.106 -14.672 -18.690 1.00 85.19 100 LYS A C 1
ATOM 741 O O . LYS A 1 100 ? 8.586 -14.302 -19.746 1.00 85.19 100 LYS A O 1
ATOM 746 N N . ARG A 1 101 ? 8.544 -14.440 -17.499 1.00 84.75 101 ARG A N 1
ATOM 747 C CA . ARG A 1 101 ? 7.291 -13.690 -17.348 1.00 84.75 101 ARG A CA 1
ATOM 748 C C . ARG A 1 101 ? 7.457 -12.231 -17.760 1.00 84.75 101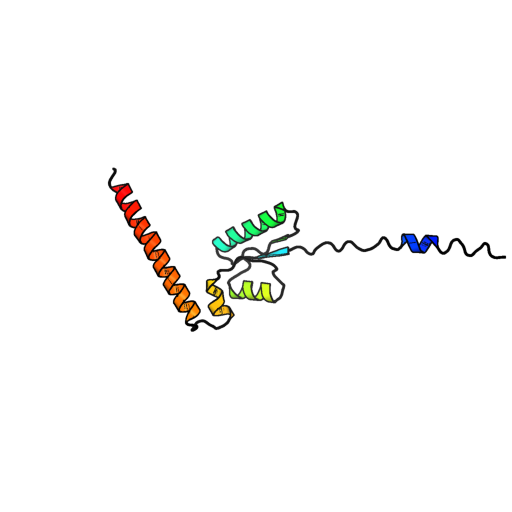 ARG A C 1
ATOM 750 O O . ARG A 1 101 ? 6.638 -11.743 -18.534 1.00 84.75 101 ARG A O 1
ATOM 757 N N . ALA A 1 102 ? 8.529 -11.571 -17.329 1.00 83.44 102 ALA A N 1
ATOM 758 C CA . ALA A 1 102 ? 8.837 -10.202 -17.733 1.00 83.44 102 ALA A CA 1
ATOM 759 C C . ALA A 1 102 ? 9.026 -10.077 -19.256 1.00 83.44 102 ALA A C 1
ATOM 761 O O . ALA A 1 102 ? 8.483 -9.159 -19.869 1.00 83.44 102 ALA A O 1
ATOM 762 N N . ALA A 1 103 ? 9.729 -11.024 -19.888 1.00 84.81 103 ALA A N 1
ATOM 763 C CA . ALA A 1 103 ? 9.894 -11.055 -21.341 1.00 84.81 103 ALA A CA 1
ATOM 764 C C . ALA A 1 103 ? 8.551 -11.207 -22.072 1.00 84.81 103 ALA A C 1
ATOM 766 O O . ALA A 1 103 ? 8.252 -10.433 -22.977 1.00 84.81 103 ALA A O 1
ATOM 767 N N . ARG A 1 104 ? 7.698 -12.143 -21.637 1.00 85.94 104 ARG A N 1
ATOM 768 C CA . ARG A 1 104 ? 6.367 -12.346 -22.231 1.00 85.94 104 ARG A CA 1
ATOM 769 C C . ARG A 1 104 ? 5.466 -11.120 -22.081 1.00 85.94 104 ARG A C 1
ATOM 771 O O . ARG A 1 104 ? 4.768 -10.769 -23.028 1.00 85.94 104 ARG A O 1
ATOM 778 N N . LEU A 1 105 ? 5.486 -10.468 -20.917 1.00 85.56 105 LEU A N 1
ATOM 779 C CA . LEU A 1 105 ? 4.737 -9.230 -20.693 1.00 85.56 105 LEU A CA 1
ATOM 780 C C . LEU A 1 105 ? 5.215 -8.131 -21.644 1.00 85.56 105 LEU A C 1
ATOM 782 O O . LEU A 1 105 ? 4.385 -7.517 -22.311 1.00 85.56 105 LEU A O 1
ATOM 786 N N . ARG A 1 106 ? 6.533 -7.958 -21.788 1.00 83.06 1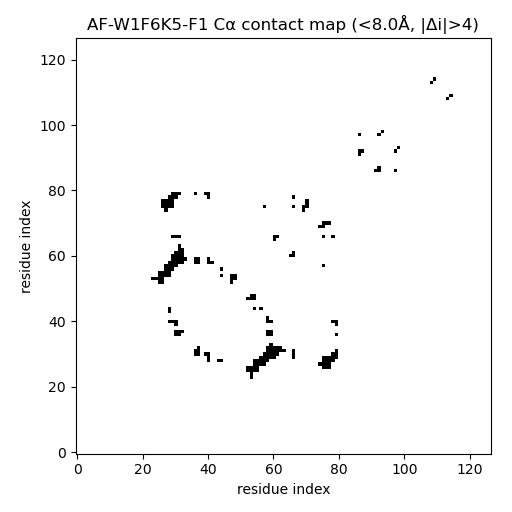06 ARG A N 1
ATOM 787 C CA . ARG A 1 106 ? 7.119 -6.975 -22.704 1.00 83.06 106 ARG A CA 1
ATOM 788 C C . ARG A 1 106 ? 6.709 -7.219 -24.154 1.00 83.06 106 ARG A C 1
ATOM 790 O O . ARG A 1 106 ? 6.308 -6.277 -24.825 1.00 83.06 106 ARG A O 1
ATOM 797 N N . GLU A 1 107 ? 6.754 -8.461 -24.625 1.00 86.88 107 GLU A N 1
ATOM 798 C CA . GLU A 1 107 ? 6.326 -8.786 -25.991 1.00 86.88 107 GLU A CA 1
ATOM 799 C C . GLU A 1 107 ? 4.817 -8.578 -26.185 1.00 86.88 107 GLU A C 1
ATOM 801 O O . GLU A 1 107 ? 4.406 -7.985 -27.178 1.00 86.88 107 GLU A O 1
ATOM 806 N N . SER A 1 108 ? 3.981 -8.943 -25.204 1.00 85.00 108 SER A N 1
ATOM 807 C CA . SER A 1 108 ? 2.535 -8.667 -25.268 1.00 85.00 108 SER A CA 1
ATOM 808 C C . SER A 1 108 ? 2.217 -7.167 -25.287 1.00 85.00 108 SER A C 1
ATOM 810 O O . SER A 1 108 ? 1.303 -6.731 -25.986 1.00 85.00 108 SER A O 1
ATOM 812 N N . GLN A 1 109 ? 2.997 -6.363 -24.557 1.00 84.06 109 GLN A N 1
ATOM 813 C CA . GLN A 1 109 ? 2.878 -4.910 -24.548 1.00 84.06 109 GLN A CA 1
ATOM 814 C C . GLN A 1 109 ? 3.338 -4.322 -25.878 1.00 84.06 109 GLN A C 1
ATOM 816 O O . GLN A 1 109 ? 2.616 -3.512 -26.444 1.00 84.06 109 GLN A O 1
ATOM 821 N N . LYS A 1 110 ? 4.482 -4.758 -26.420 1.00 84.06 110 LYS A N 1
ATOM 822 C CA . LYS A 1 110 ? 4.946 -4.335 -27.748 1.00 84.06 110 LYS A CA 1
ATOM 823 C C . LYS A 1 110 ? 3.935 -4.674 -28.835 1.00 84.06 110 LYS A C 1
ATOM 825 O O . LYS A 1 110 ? 3.641 -3.816 -29.653 1.00 84.06 110 LYS A O 1
ATOM 830 N N . ALA A 1 111 ? 3.368 -5.878 -28.823 1.00 85.81 111 ALA A N 1
ATOM 831 C CA . ALA A 1 111 ? 2.341 -6.266 -29.782 1.00 85.81 111 ALA A CA 1
ATOM 832 C C . ALA A 1 111 ? 1.094 -5.374 -29.657 1.00 85.81 111 ALA A C 1
ATOM 834 O O . ALA A 1 111 ? 0.593 -4.872 -30.658 1.00 85.81 111 ALA A O 1
ATOM 835 N N . ARG A 1 112 ? 0.625 -5.119 -28.427 1.00 79.94 112 ARG A N 1
ATOM 836 C CA . ARG A 1 112 ? -0.583 -4.320 -28.185 1.00 79.94 112 ARG A CA 1
ATOM 837 C C . ARG A 1 112 ? -0.389 -2.833 -28.479 1.00 79.94 112 ARG A C 1
ATOM 839 O O . ARG A 1 112 ? -1.212 -2.238 -29.163 1.00 79.94 112 ARG A O 1
ATOM 846 N N . PHE A 1 113 ? 0.688 -2.235 -27.984 1.00 77.12 113 PHE A N 1
ATOM 847 C CA . PHE A 1 113 ? 0.961 -0.808 -28.156 1.00 77.12 113 PHE A CA 1
ATOM 848 C C . PHE A 1 113 ? 1.587 -0.486 -29.512 1.00 77.12 113 PHE A C 1
ATOM 850 O O . PHE A 1 113 ? 1.303 0.572 -30.060 1.00 77.12 113 PHE A O 1
ATOM 857 N N . GLY A 1 114 ? 2.351 -1.411 -30.095 1.00 66.44 114 GLY A N 1
ATOM 858 C CA . GLY A 1 114 ? 2.784 -1.334 -31.488 1.00 66.44 114 GLY A CA 1
ATOM 859 C C . GLY A 1 114 ? 1.585 -1.327 -32.431 1.00 66.44 114 GLY A C 1
ATOM 860 O O . GLY A 1 114 ? 1.487 -0.429 -33.256 1.00 66.44 114 GLY A O 1
ATOM 861 N N . ALA A 1 115 ? 0.611 -2.226 -32.239 1.00 58.44 115 ALA A N 1
ATOM 862 C CA . ALA A 1 115 ? -0.647 -2.210 -32.993 1.00 58.44 115 ALA A CA 1
ATOM 863 C C . ALA A 1 115 ? -1.484 -0.942 -32.737 1.00 58.44 115 ALA A C 1
ATOM 865 O O . ALA A 1 115 ? -2.107 -0.403 -33.649 1.00 58.44 115 ALA A O 1
ATOM 866 N N . GLN A 1 116 ? -1.473 -0.419 -31.508 1.00 57.94 116 GLN A N 1
ATOM 867 C CA . GLN A 1 116 ? -2.190 0.811 -31.175 1.00 57.94 116 GLN A CA 1
ATOM 868 C C . GLN A 1 116 ? -1.556 2.064 -31.798 1.00 57.94 116 GLN A C 1
ATOM 870 O O . GLN A 1 116 ? -2.273 3.009 -32.125 1.00 57.94 116 GLN A O 1
ATOM 875 N N . GLN A 1 117 ? -0.238 2.071 -32.009 1.00 53.47 117 GLN A N 1
ATOM 876 C CA . GLN A 1 117 ? 0.454 3.159 -32.694 1.00 53.47 117 GLN A CA 1
ATOM 877 C C . GLN A 1 117 ? 0.141 3.179 -34.200 1.00 53.47 117 GLN A C 1
ATOM 879 O O . GLN A 1 117 ? 0.048 4.268 -34.762 1.00 53.47 117 GLN A O 1
ATOM 884 N N . VAL A 1 118 ? -0.123 2.017 -34.819 1.00 52.25 118 VAL A N 1
ATOM 885 C CA . VAL A 1 118 ? -0.662 1.940 -36.194 1.00 52.25 118 VAL A CA 1
ATOM 886 C C . VAL A 1 118 ? -2.059 2.577 -36.254 1.00 52.25 118 VAL A C 1
ATOM 888 O O . VAL A 1 118 ? -2.275 3.499 -37.033 1.00 52.25 118 VAL A O 1
ATOM 891 N N . ASN A 1 119 ? -2.958 2.233 -35.322 1.00 53.97 119 ASN A N 1
ATOM 892 C CA . ASN A 1 119 ? -4.308 2.822 -35.274 1.00 53.97 119 ASN A CA 1
ATOM 893 C C . ASN A 1 119 ? -4.330 4.345 -35.013 1.00 53.97 119 ASN A C 1
ATOM 895 O O . ASN A 1 119 ? -5.224 5.043 -35.487 1.00 53.97 119 ASN A O 1
ATOM 899 N N . LEU A 1 120 ? -3.373 4.886 -34.250 1.00 52.41 120 LEU A N 1
ATOM 900 C CA . LEU A 1 120 ? -3.269 6.332 -33.993 1.00 52.41 120 LEU A CA 1
ATOM 901 C C . LEU A 1 120 ? -2.616 7.104 -35.148 1.00 52.41 120 LEU A C 1
ATOM 903 O O . LEU A 1 120 ? -2.887 8.297 -35.296 1.00 52.41 120 LEU A O 1
ATOM 907 N N . ALA A 1 121 ? -1.759 6.457 -35.942 1.00 52.66 121 ALA A N 1
ATOM 908 C CA . ALA A 1 121 ? -1.195 7.041 -37.155 1.00 52.66 121 ALA A CA 1
ATOM 909 C C . ALA A 1 121 ? -2.258 7.144 -38.262 1.00 52.66 121 ALA A C 1
ATOM 911 O O . ALA A 1 121 ? -2.389 8.202 -38.876 1.00 52.66 121 ALA A O 1
ATOM 912 N N . ASP A 1 122 ? -3.095 6.114 -38.417 1.00 54.69 122 ASP A N 1
ATOM 913 C CA . ASP A 1 122 ? -4.195 6.102 -39.391 1.00 54.69 122 ASP A CA 1
ATOM 914 C C . ASP A 1 122 ? -5.302 7.111 -39.032 1.00 54.69 122 ASP A C 1
ATOM 916 O O . ASP A 1 122 ? -5.838 7.797 -39.902 1.00 54.69 122 ASP A O 1
ATOM 920 N N . ALA A 1 123 ? -5.578 7.314 -37.737 1.00 52.62 123 ALA A N 1
ATOM 921 C CA . ALA A 1 123 ? -6.528 8.329 -37.271 1.00 52.62 123 ALA A CA 1
ATOM 922 C C . ALA A 1 123 ? -6.075 9.783 -37.537 1.00 52.62 123 ALA A C 1
ATOM 924 O O . ALA A 1 123 ? -6.901 10.696 -37.523 1.00 52.62 123 ALA A O 1
ATOM 925 N N . ARG A 1 124 ? -4.779 10.023 -37.792 1.00 55.81 124 ARG A N 1
ATOM 926 C CA . ARG A 1 124 ? -4.247 11.348 -38.170 1.00 55.81 124 ARG A CA 1
ATOM 927 C C . ARG A 1 124 ? -4.197 11.579 -39.681 1.00 55.81 124 ARG A C 1
ATOM 929 O O . ARG A 1 124 ? -3.992 12.718 -40.083 1.00 55.81 124 ARG A O 1
ATOM 936 N N . ALA A 1 125 ? -4.404 10.543 -40.495 1.00 55.41 125 ALA A N 1
ATOM 937 C CA . ALA A 1 125 ? -4.456 10.653 -41.953 1.00 55.41 125 ALA A CA 1
ATOM 938 C C . ALA A 1 125 ? -5.836 11.099 -4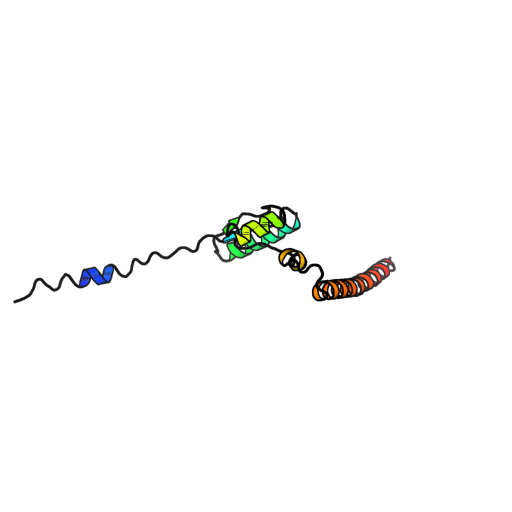2.480 1.00 55.41 125 ALA A C 1
ATOM 940 O O . ALA A 1 125 ? -5.969 11.418 -43.656 1.00 55.41 125 ALA A O 1
ATOM 941 N N . CYS A 1 126 ? -6.859 11.151 -41.618 1.00 49.09 126 CYS A N 1
ATOM 942 C CA . CYS A 1 126 ? -8.212 11.607 -41.955 1.00 49.09 126 CYS A CA 1
ATOM 943 C C . CYS A 1 126 ? -8.452 13.089 -41.591 1.00 49.09 126 CYS A C 1
ATOM 945 O O . CYS A 1 126 ? -9.537 13.453 -41.128 1.00 49.09 126 CYS A O 1
ATOM 947 N N . LYS A 1 127 ? -7.443 13.949 -41.754 1.00 43.38 127 LYS A N 1
ATOM 948 C CA . LYS A 1 127 ? -7.585 15.393 -41.551 1.00 43.38 127 LYS A CA 1
ATOM 949 C C . LYS A 1 127 ? -7.085 16.180 -42.748 1.00 43.38 127 LYS A C 1
ATOM 951 O O . LYS A 1 127 ? -6.033 15.786 -43.293 1.00 43.38 127 LYS A O 1
#